Protein AF-A0A497S8Y7-F1 (afdb_monomer)

Radius of gyration: 12.44 Å; Cα contacts (8 Å, |Δi|>4): 55; chains: 1; bounding box: 35×29×18 Å

pLDDT: mean 81.84, std 9.93, range [52.62, 92.44]

Foldseek 3Di:
DDAPPVRADWDFDAQPPPRDTDTDSDDDDVPDGDHDPVVVVVPPPPPDD

Nearest PDB structures (foldseek):
  1lv3-assembly1_A  TM=5.180E-01  e=6.777E+00  Escherichia coli

Mean predicted aligned error: 7.36 Å

Structure (mmCIF, N/CA/C/O backbone):
data_AF-A0A497S8Y7-F1
#
_entry.id   AF-A0A497S8Y7-F1
#
loop_
_atom_site.group_PDB
_atom_site.id
_atom_site.type_symbol
_atom_site.label_atom_id
_atom_site.label_alt_id
_atom_site.label_comp_id
_atom_site.label_asym_id
_atom_site.label_entity_id
_atom_site.label_seq_id
_atom_site.pdbx_PDB_ins_code
_atom_site.Cartn_x
_atom_site.Cartn_y
_atom_site.Cartn_z
_atom_site.occupancy
_atom_site.B_iso_or_equiv
_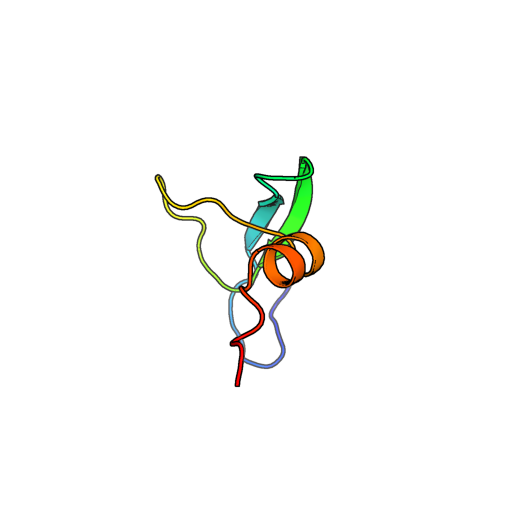atom_site.auth_seq_id
_atom_site.auth_comp_id
_atom_site.auth_asym_id
_atom_site.auth_atom_id
_atom_site.pdbx_PDB_model_num
ATOM 1 N N . MET A 1 1 ? 18.943 1.428 -5.147 1.00 52.62 1 MET A N 1
ATOM 2 C CA . MET A 1 1 ? 17.655 1.218 -5.847 1.00 52.62 1 MET A CA 1
ATOM 3 C C . MET A 1 1 ? 16.961 0.038 -5.185 1.00 52.62 1 MET A C 1
ATOM 5 O O . MET A 1 1 ? 17.510 -1.057 -5.234 1.00 52.62 1 MET A O 1
ATOM 9 N N . ALA A 1 2 ? 15.854 0.268 -4.476 1.00 55.44 2 ALA A N 1
ATOM 10 C CA . ALA A 1 2 ? 15.137 -0.770 -3.735 1.00 55.44 2 ALA A CA 1
ATOM 11 C C . ALA A 1 2 ? 14.432 -1.717 -4.723 1.00 55.44 2 ALA A C 1
ATOM 13 O O . ALA A 1 2 ? 13.403 -1.377 -5.297 1.00 55.44 2 ALA A O 1
ATOM 14 N N . LYS A 1 3 ? 15.049 -2.873 -4.974 1.00 54.19 3 LYS A N 1
ATOM 15 C CA . LYS A 1 3 ? 14.532 -3.939 -5.838 1.00 54.19 3 LYS A CA 1
ATOM 16 C C . LYS A 1 3 ? 14.034 -5.067 -4.945 1.00 54.19 3 LYS A C 1
ATOM 18 O O . LYS A 1 3 ? 14.745 -5.485 -4.030 1.00 54.19 3 LYS A O 1
ATOM 23 N N . ASP A 1 4 ? 12.830 -5.562 -5.186 1.00 66.81 4 ASP A N 1
ATOM 24 C CA . ASP A 1 4 ? 12.355 -6.773 -4.516 1.00 66.81 4 ASP A CA 1
ATOM 25 C C . ASP A 1 4 ? 13.081 -8.034 -5.032 1.00 66.81 4 ASP A C 1
ATOM 27 O O . ASP A 1 4 ? 13.803 -7.998 -6.028 1.00 66.81 4 ASP A O 1
ATOM 31 N N . LYS A 1 5 ? 12.917 -9.175 -4.336 1.00 66.81 5 LYS A N 1
ATOM 32 C CA . LYS A 1 5 ? 13.599 -10.460 -4.634 1.00 66.81 5 LYS A CA 1
ATOM 33 C C . LYS A 1 5 ? 13.373 -10.992 -6.062 1.00 66.81 5 LYS A C 1
ATOM 35 O O . LYS A 1 5 ? 14.037 -11.943 -6.456 1.00 66.81 5 LYS A O 1
ATO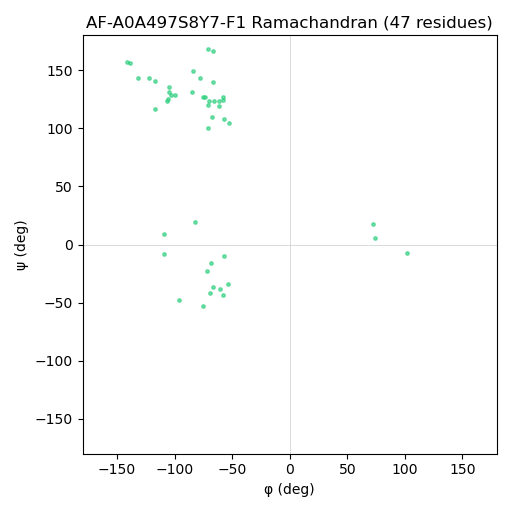M 40 N N . PHE A 1 6 ? 12.456 -10.392 -6.821 1.00 72.19 6 PHE A N 1
ATOM 41 C CA . PHE A 1 6 ? 12.151 -10.734 -8.210 1.00 72.19 6 PHE A CA 1
ATOM 42 C C . PHE A 1 6 ? 12.620 -9.664 -9.211 1.00 72.19 6 PHE A C 1
ATOM 44 O O . PHE A 1 6 ? 12.273 -9.745 -10.386 1.00 72.19 6 PHE A O 1
ATOM 51 N N . GLY A 1 7 ? 13.394 -8.670 -8.762 1.00 79.25 7 GLY A N 1
ATOM 52 C CA . GLY A 1 7 ? 13.938 -7.608 -9.604 1.00 79.25 7 GLY A CA 1
ATOM 53 C C . GLY A 1 7 ? 12.907 -6.578 -10.068 1.00 79.25 7 GLY A C 1
ATOM 54 O O . GLY A 1 7 ? 13.184 -5.868 -11.032 1.00 79.25 7 GLY A O 1
ATOM 55 N N . ARG A 1 8 ? 11.736 -6.490 -9.424 1.00 81.06 8 ARG A N 1
ATOM 56 C CA . ARG A 1 8 ? 10.702 -5.514 -9.781 1.00 81.06 8 ARG A CA 1
ATOM 57 C C . ARG A 1 8 ? 10.999 -4.186 -9.095 1.00 81.06 8 ARG A C 1
ATOM 59 O O . ARG A 1 8 ? 11.626 -4.125 -8.032 1.00 81.06 8 ARG A O 1
ATOM 66 N N . GLU A 1 9 ? 10.590 -3.116 -9.761 1.00 82.75 9 GLU A N 1
ATOM 67 C CA . GLU A 1 9 ? 10.678 -1.767 -9.223 1.00 82.75 9 GLU A CA 1
ATOM 68 C C . GLU A 1 9 ? 9.589 -1.579 -8.167 1.00 82.75 9 GLU A C 1
ATOM 70 O O . GLU A 1 9 ? 8.407 -1.835 -8.416 1.00 82.75 9 GLU A O 1
ATOM 75 N N . LEU A 1 10 ? 10.002 -1.139 -6.980 1.00 87.00 10 LEU A N 1
ATOM 76 C CA . LEU A 1 10 ? 9.086 -0.701 -5.941 1.00 87.00 10 LEU A CA 1
ATOM 77 C C . LEU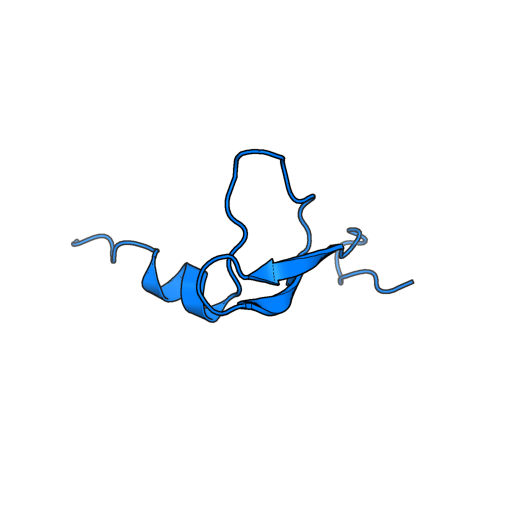 A 1 10 ? 8.728 0.763 -6.188 1.00 87.00 10 LEU A C 1
ATOM 79 O O . LEU A 1 10 ? 9.608 1.601 -6.382 1.00 87.00 10 LEU A O 1
ATOM 83 N N . TYR A 1 11 ? 7.436 1.062 -6.155 1.00 86.69 11 TYR A N 1
ATOM 84 C CA . TYR A 1 11 ? 6.915 2.416 -6.261 1.00 86.69 11 TYR A CA 1
ATOM 85 C C . TYR A 1 11 ? 6.438 2.878 -4.886 1.00 86.69 11 TYR A C 1
ATOM 87 O O . TYR A 1 11 ? 5.614 2.209 -4.251 1.00 86.69 11 TYR A O 1
ATOM 95 N N . ASP A 1 12 ? 6.954 4.021 -4.436 1.00 89.12 12 ASP A N 1
ATOM 96 C CA . ASP A 1 12 ? 6.452 4.715 -3.254 1.00 89.12 12 ASP A CA 1
ATOM 97 C C . ASP A 1 12 ? 5.083 5.322 -3.561 1.00 89.12 12 ASP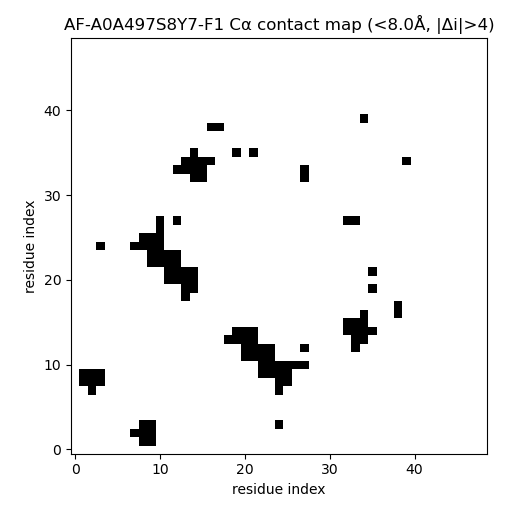 A C 1
ATOM 99 O O . ASP A 1 12 ? 4.919 6.142 -4.465 1.00 89.12 12 ASP A O 1
ATOM 103 N N . VAL A 1 13 ? 4.080 4.900 -2.801 1.00 89.50 13 VAL A N 1
ATOM 104 C CA . VAL A 1 13 ? 2.680 5.278 -2.989 1.00 89.50 13 VAL A CA 1
ATOM 105 C C . VAL A 1 13 ? 2.022 5.556 -1.645 1.00 89.50 13 VAL A C 1
ATOM 107 O O . VAL A 1 13 ? 2.438 5.053 -0.600 1.00 89.50 13 VAL A O 1
ATOM 110 N N . ILE A 1 14 ? 0.962 6.356 -1.670 1.00 90.94 14 ILE A N 1
ATOM 111 C CA . ILE A 1 14 ? 0.147 6.645 -0.491 1.00 90.94 14 ILE A CA 1
ATOM 112 C C . ILE A 1 14 ? -1.099 5.764 -0.549 1.00 90.94 14 ILE A C 1
ATOM 114 O O . ILE A 1 14 ? -1.789 5.725 -1.567 1.00 90.94 14 ILE A O 1
ATOM 118 N N . CYS A 1 15 ? -1.386 5.049 0.539 1.00 91.62 15 CYS A N 1
ATOM 119 C CA . CYS A 1 15 ? -2.595 4.243 0.649 1.00 91.62 15 CYS A CA 1
ATOM 120 C C . CYS A 1 15 ? -3.836 5.139 0.549 1.00 91.62 15 CYS A C 1
ATOM 122 O O . CYS A 1 15 ? -4.012 6.038 1.368 1.00 91.62 15 CYS A O 1
ATOM 124 N N . SER A 1 16 ? -4.723 4.859 -0.402 1.00 89.56 16 SER A N 1
ATOM 125 C CA . SER A 1 16 ? -5.952 5.631 -0.620 1.00 89.56 16 SER A CA 1
ATOM 126 C C . SER A 1 16 ? -6.982 5.478 0.508 1.00 89.56 16 SER A C 1
ATOM 128 O O . SER A 1 16 ? -7.905 6.276 0.586 1.00 89.56 16 SER A O 1
ATOM 130 N N . GLU A 1 17 ? -6.840 4.469 1.376 1.00 90.00 17 GLU A N 1
ATOM 131 C CA . GLU A 1 17 ? -7.754 4.228 2.505 1.00 90.00 17 GLU A CA 1
ATOM 132 C C . GLU A 1 17 ? -7.241 4.834 3.820 1.00 90.00 17 GLU A C 1
ATOM 134 O O . GLU A 1 17 ? -7.990 5.508 4.518 1.00 90.00 17 GLU A O 1
ATOM 139 N N . CYS A 1 18 ? -5.969 4.608 4.171 1.00 92.44 18 CYS A N 1
ATOM 140 C CA . CYS A 1 18 ? -5.411 5.040 5.460 1.00 92.44 18 CYS A CA 1
ATOM 141 C C . CYS A 1 18 ? -4.408 6.200 5.374 1.00 92.44 18 CYS A C 1
ATOM 143 O O . CYS A 1 18 ? -3.968 6.693 6.409 1.00 92.44 18 CYS A O 1
ATOM 145 N N . GLY A 1 19 ? -3.990 6.615 4.173 1.00 90.56 19 GLY A N 1
ATOM 1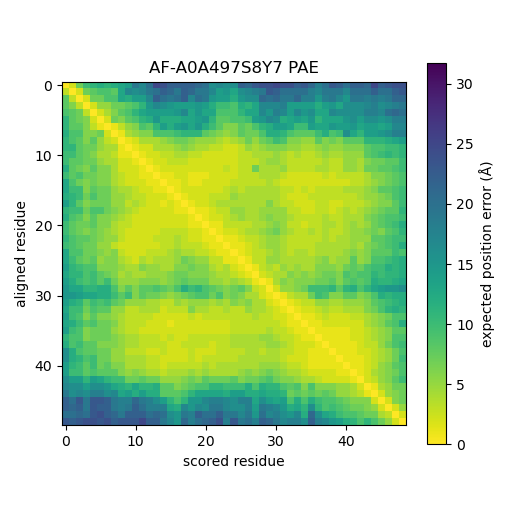46 C CA . GLY A 1 19 ? -3.033 7.711 3.979 1.00 90.56 19 GLY A CA 1
ATOM 147 C C . GLY A 1 19 ? -1.573 7.377 4.311 1.00 90.56 19 GLY A C 1
ATOM 148 O O . GLY A 1 19 ? -0.716 8.257 4.275 1.00 90.56 19 GLY A O 1
ATOM 149 N N . GLN A 1 20 ? -1.248 6.122 4.632 1.00 90.44 20 GLN A N 1
ATOM 150 C CA . GLN A 1 20 ? 0.129 5.727 4.940 1.00 90.44 20 GLN A CA 1
ATOM 151 C C . GLN A 1 20 ? 0.987 5.571 3.680 1.00 90.44 20 GLN A C 1
ATOM 153 O O . GLN A 1 20 ? 0.528 5.044 2.664 1.00 90.44 20 GLN A O 1
ATOM 158 N N . LYS A 1 21 ? 2.261 5.968 3.775 1.00 91.12 21 LYS A N 1
ATOM 159 C CA . LYS A 1 21 ? 3.270 5.733 2.734 1.00 91.12 21 LYS A CA 1
ATOM 160 C C . LYS A 1 21 ? 3.672 4.261 2.725 1.00 91.12 21 LYS A C 1
ATOM 162 O O . LYS A 1 21 ? 4.042 3.706 3.758 1.00 91.12 21 LYS A O 1
ATOM 167 N N . THR A 1 22 ? 3.596 3.622 1.567 1.00 89.25 22 THR A N 1
ATOM 168 C CA . THR A 1 22 ? 3.935 2.212 1.388 1.00 89.25 22 THR A CA 1
ATOM 169 C C . THR A 1 22 ? 4.645 2.002 0.056 1.00 89.25 22 THR A C 1
ATOM 171 O O . THR A 1 22 ? 4.518 2.813 -0.855 1.00 89.25 22 THR A O 1
ATOM 174 N N . GLN A 1 23 ? 5.407 0.918 -0.046 1.00 88.75 23 GLN A N 1
ATOM 175 C CA . GLN A 1 23 ? 6.115 0.539 -1.264 1.00 88.75 23 GLN A CA 1
ATOM 176 C C . GLN A 1 23 ? 5.407 -0.655 -1.887 1.00 88.75 23 GLN A C 1
ATOM 178 O O . GLN A 1 23 ? 5.226 -1.687 -1.232 1.00 88.75 23 GLN A O 1
ATOM 183 N N . VAL A 1 24 ? 4.998 -0.518 -3.144 1.00 86.00 24 VAL A N 1
ATOM 184 C CA . VAL A 1 24 ? 4.282 -1.569 -3.869 1.00 86.00 24 VAL A CA 1
ATOM 185 C C . VAL A 1 24 ? 5.028 -1.962 -5.144 1.00 86.00 24 VAL A C 1
ATOM 187 O O . VAL A 1 24 ? 5.585 -1.100 -5.816 1.00 86.00 24 VAL A O 1
ATOM 190 N N . PRO A 1 25 ? 5.020 -3.251 -5.5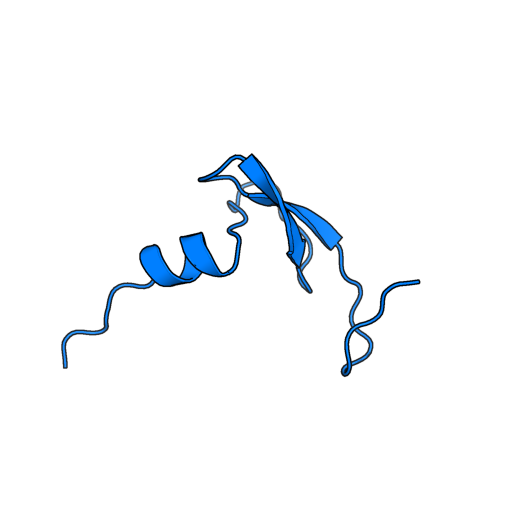26 1.00 85.00 25 PRO A N 1
ATOM 191 C CA . PRO A 1 25 ? 5.717 -3.739 -6.719 1.00 85.00 25 PRO A CA 1
ATOM 192 C C . PRO A 1 25 ? 4.909 -3.524 -8.011 1.00 85.00 25 PRO A C 1
ATOM 194 O O . PRO A 1 25 ? 5.092 -4.243 -8.992 1.00 85.00 25 PRO A O 1
ATOM 197 N N . PHE A 1 26 ? 3.928 -2.620 -7.997 1.00 82.44 26 PHE A N 1
ATOM 198 C CA . PHE A 1 26 ? 3.053 -2.335 -9.128 1.00 82.44 26 PHE A CA 1
ATOM 199 C C . PHE A 1 26 ? 2.960 -0.832 -9.347 1.00 82.44 26 PHE A C 1
ATOM 201 O O . PHE A 1 26 ? 2.926 -0.055 -8.396 1.00 82.44 26 PH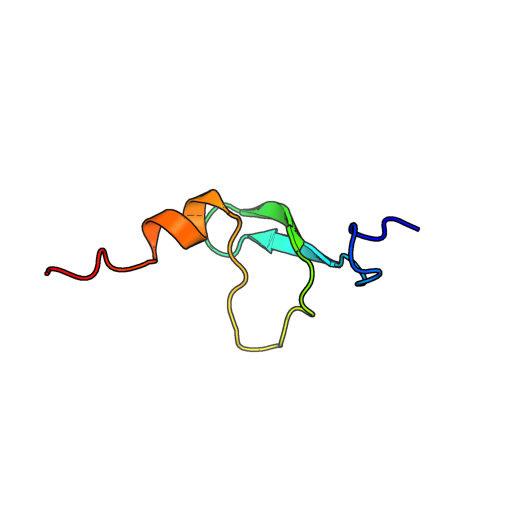E A O 1
ATOM 208 N N . LYS A 1 27 ? 2.895 -0.417 -10.610 1.00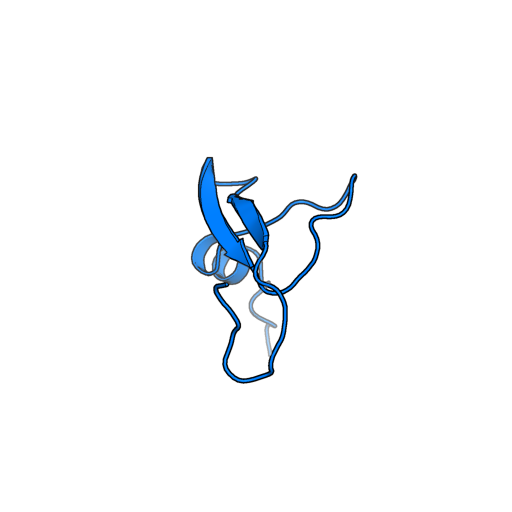 82.25 27 LYS A N 1
ATOM 209 C CA . LYS A 1 27 ? 2.804 0.998 -10.952 1.00 82.25 27 LYS A CA 1
ATOM 210 C C . LYS A 1 27 ? 1.421 1.540 -10.546 1.00 82.25 27 LYS A C 1
ATOM 212 O O . LYS A 1 27 ? 0.417 0.978 -10.999 1.00 82.25 27 LYS A O 1
ATOM 217 N N . PRO A 1 28 ? 1.330 2.596 -9.713 1.00 81.50 28 PRO A N 1
ATOM 218 C CA . PRO A 1 28 ? 0.057 3.258 -9.438 1.00 81.50 28 PRO A CA 1
ATOM 219 C C . PRO A 1 28 ? -0.546 3.744 -10.761 1.00 81.50 28 PRO A C 1
ATOM 221 O O . PRO A 1 28 ? 0.130 4.396 -11.555 1.00 81.50 28 PRO A O 1
ATOM 224 N N . THR A 1 29 ? -1.794 3.365 -11.033 1.00 82.44 29 THR A N 1
ATOM 225 C CA . THR A 1 29 ? -2.506 3.749 -12.259 1.00 82.44 29 THR A CA 1
ATOM 226 C C . THR A 1 29 ? -3.532 4.821 -11.921 1.00 82.44 29 THR A C 1
ATOM 228 O O . THR A 1 29 ? -4.259 4.682 -10.936 1.00 82.44 29 THR A O 1
ATOM 231 N N . GLU A 1 30 ? -3.618 5.873 -12.733 1.00 76.69 30 GLU A N 1
ATOM 232 C CA . GLU A 1 30 ? -4.643 6.907 -12.572 1.00 76.69 30 GLU A CA 1
ATOM 233 C C . GLU A 1 30 ? -6.033 6.269 -12.734 1.00 76.69 30 GLU A C 1
ATOM 235 O O . GLU A 1 30 ? -6.332 5.640 -13.746 1.00 76.69 30 GLU A O 1
ATOM 240 N N . GLY A 1 31 ? -6.851 6.342 -11.680 1.00 82.25 31 GLY A N 1
ATOM 241 C CA . GLY A 1 31 ? -8.175 5.711 -11.609 1.00 82.25 31 GLY A CA 1
ATOM 242 C C . GLY A 1 31 ? -8.255 4.410 -10.799 1.00 82.25 31 GLY A C 1
ATOM 243 O O . GLY A 1 31 ? -9.361 3.933 -10.550 1.00 82.25 31 GLY A O 1
ATOM 244 N N . ARG A 1 32 ? -7.132 3.836 -10.334 1.00 83.50 32 ARG A N 1
ATOM 245 C CA . ARG A 1 32 ? -7.140 2.624 -9.495 1.00 83.50 32 ARG A CA 1
ATOM 246 C C . ARG A 1 32 ? -6.559 2.913 -8.105 1.00 83.50 32 ARG A C 1
ATOM 248 O O . ARG A 1 32 ? -5.376 3.240 -8.011 1.00 83.50 32 ARG A O 1
ATOM 255 N N . PRO A 1 33 ? -7.354 2.790 -7.024 1.00 86.75 33 PRO A N 1
ATOM 256 C CA . PRO A 1 33 ? -6.879 3.090 -5.681 1.00 86.75 33 PRO A CA 1
ATOM 257 C C . PRO A 1 33 ? -5.807 2.089 -5.257 1.00 86.75 33 PRO A C 1
ATOM 259 O O . PRO A 1 33 ? -5.899 0.887 -5.530 1.00 86.75 33 PRO A O 1
ATOM 262 N N . VAL A 1 34 ? -4.781 2.599 -4.584 1.00 88.88 34 VAL A N 1
ATOM 263 C CA . VAL A 1 34 ? -3.667 1.793 -4.097 1.00 88.88 34 VAL A CA 1
ATOM 264 C C . VAL A 1 34 ? -3.840 1.576 -2.608 1.00 88.88 34 VAL A C 1
ATOM 266 O O . VAL A 1 34 ? -4.026 2.520 -1.846 1.00 88.88 34 VAL A O 1
ATOM 269 N N . TYR A 1 35 ? -3.764 0.319 -2.189 1.00 89.94 35 TYR A N 1
ATOM 270 C CA . TYR A 1 35 ? -3.966 -0.061 -0.800 1.00 89.94 35 TYR A CA 1
ATOM 271 C C . TYR A 1 35 ? -2.696 -0.665 -0.220 1.00 89.94 35 TYR A C 1
ATOM 273 O O . TYR A 1 35 ? -2.014 -1.460 -0.872 1.00 89.94 35 TYR A O 1
ATOM 281 N N . CYS A 1 36 ? -2.402 -0.329 1.035 1.00 89.88 36 CYS A N 1
ATOM 282 C CA . CYS A 1 36 ? -1.373 -1.030 1.787 1.00 89.88 36 CYS A CA 1
ATOM 283 C C . CYS A 1 36 ? -1.801 -2.482 2.053 1.00 89.88 36 CYS A C 1
ATOM 285 O O . CYS A 1 36 ? -2.968 -2.860 1.900 1.00 89.88 36 CYS A O 1
ATOM 287 N N . ARG A 1 37 ? -0.850 -3.317 2.486 1.00 85.25 37 ARG A N 1
ATOM 288 C CA . ARG A 1 37 ? -1.090 -4.744 2.756 1.00 85.25 37 ARG A CA 1
ATOM 289 C C . ARG A 1 37 ? -2.254 -4.980 3.724 1.00 85.25 37 ARG A C 1
ATOM 291 O O . ARG A 1 37 ? -2.950 -5.985 3.594 1.00 85.25 37 ARG A O 1
ATOM 298 N N . GLU A 1 38 ? -2.453 -4.085 4.685 1.00 88.88 38 GLU A N 1
ATOM 299 C CA . GLU A 1 38 ? -3.523 -4.181 5.677 1.00 88.88 38 GLU A CA 1
ATOM 300 C C . GLU A 1 38 ? -4.889 -3.820 5.090 1.00 88.88 38 GLU A C 1
ATOM 302 O O . GLU A 1 38 ? -5.804 -4.641 5.153 1.00 88.88 38 GLU A O 1
ATOM 307 N N . CYS A 1 39 ? -5.011 -2.654 4.449 1.00 91.00 39 CYS A N 1
ATOM 308 C CA . CYS A 1 39 ? -6.238 -2.220 3.773 1.00 91.00 39 CYS A CA 1
ATOM 309 C C . CYS A 1 39 ? -6.655 -3.223 2.690 1.00 91.00 39 CYS A C 1
ATOM 311 O O . CYS A 1 39 ? -7.799 -3.666 2.655 1.00 91.00 39 CYS A O 1
ATOM 313 N N . TYR A 1 40 ? -5.704 -3.720 1.890 1.00 87.50 40 TYR A N 1
ATOM 314 C CA . TYR A 1 40 ? -5.976 -4.746 0.880 1.00 87.50 40 TYR A CA 1
ATOM 315 C C . TYR A 1 40 ? -6.517 -6.051 1.487 1.00 87.50 40 TYR A C 1
ATOM 317 O O . TYR A 1 40 ? -7.412 -6.681 0.925 1.00 87.50 40 TYR A O 1
ATOM 325 N N . ARG A 1 41 ? -6.004 -6.468 2.654 1.00 86.50 41 ARG A N 1
ATOM 326 C CA . ARG A 1 41 ? -6.515 -7.647 3.376 1.00 86.50 41 ARG A CA 1
ATOM 327 C C . ARG A 1 41 ? -7.936 -7.440 3.896 1.00 86.50 41 ARG A C 1
ATOM 329 O O . ARG A 1 41 ? -8.696 -8.402 3.874 1.00 86.50 41 ARG A O 1
ATOM 336 N N . ARG A 1 42 ? -8.282 -6.228 4.344 1.00 86.88 42 ARG A N 1
ATOM 337 C CA . ARG A 1 42 ? -9.642 -5.866 4.784 1.00 86.88 42 ARG A CA 1
ATOM 338 C C . ARG A 1 42 ? -10.622 -5.823 3.613 1.00 86.88 42 ARG A C 1
ATOM 340 O O . ARG A 1 42 ? -11.725 -6.344 3.730 1.00 86.88 42 ARG A O 1
ATOM 347 N N . HIS A 1 43 ? -10.192 -5.269 2.481 1.00 83.19 43 HIS A N 1
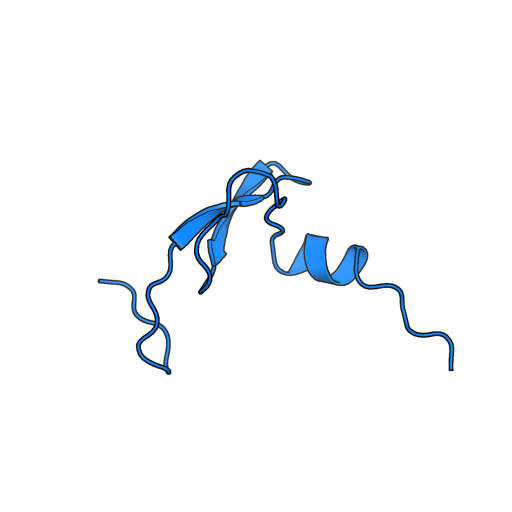ATOM 348 C CA . HIS A 1 43 ? -11.003 -5.153 1.269 1.00 83.19 43 HIS A CA 1
ATOM 349 C C . HIS A 1 43 ? -11.229 -6.482 0.550 1.00 83.19 43 HIS A C 1
ATOM 351 O O . HIS A 1 43 ? -12.178 -6.602 -0.223 1.00 83.19 43 HIS A O 1
ATOM 357 N N . LYS A 1 44 ? -10.360 -7.482 0.755 1.00 77.25 44 LYS A N 1
ATOM 358 C CA . LYS A 1 44 ? -10.530 -8.793 0.132 1.00 77.25 44 LYS A CA 1
ATOM 359 C C . LYS A 1 44 ? -11.774 -9.448 0.745 1.00 77.25 44 LYS A C 1
ATOM 361 O O . LYS A 1 44 ? -11.709 -9.845 1.912 1.00 77.25 44 LYS A O 1
ATOM 366 N N . PRO A 1 45 ? -12.890 -9.607 0.002 1.00 71.06 45 PRO A N 1
ATOM 367 C CA . PRO A 1 45 ? -14.035 -10.324 0.533 1.00 71.06 45 PRO A CA 1
ATOM 368 C C . PRO A 1 45 ? -13.536 -11.713 0.908 1.00 71.06 45 PRO A C 1
ATOM 370 O O . PRO A 1 45 ? -12.913 -12.404 0.091 1.00 71.06 45 PRO A O 1
ATOM 373 N N . ARG A 1 46 ? -13.740 -12.109 2.169 1.00 74.50 46 ARG A N 1
ATOM 374 C CA . ARG A 1 46 ? -13.516 -13.497 2.565 1.00 74.50 46 ARG A CA 1
ATOM 375 C C . ARG A 1 46 ? -14.428 -14.294 1.645 1.00 74.50 46 ARG A C 1
ATOM 377 O O . ARG A 1 46 ? -15.642 -14.161 1.769 1.00 74.50 46 ARG A O 1
ATOM 384 N N . ARG A 1 47 ? -13.853 -15.014 0.673 1.00 72.88 47 ARG A N 1
ATOM 385 C CA . ARG A 1 47 ? -14.612 -15.946 -0.161 1.00 72.88 47 ARG A CA 1
ATOM 386 C C . ARG A 1 47 ? -15.332 -16.852 0.829 1.00 72.88 47 ARG A C 1
ATOM 388 O O . ARG A 1 47 ? -14.675 -17.616 1.535 1.00 72.88 47 ARG A O 1
ATOM 395 N N . ARG A 1 48 ? -16.638 -16.625 0.987 1.00 71.94 48 ARG A N 1
ATOM 396 C CA . ARG A 1 48 ? -17.500 -17.534 1.724 1.00 71.94 48 ARG A CA 1
ATOM 397 C C . ARG A 1 48 ? -17.501 -18.804 0.886 1.00 71.94 48 ARG A C 1
ATOM 399 O O . ARG A 1 48 ? -17.658 -18.721 -0.331 1.00 71.94 48 ARG A O 1
ATOM 406 N N . TYR A 1 49 ? -17.110 -19.870 1.567 1.00 67.94 49 TYR A N 1
ATOM 407 C CA . TYR A 1 49 ? -16.942 -21.216 1.051 1.00 67.94 49 TYR A CA 1
ATOM 408 C C . TYR A 1 49 ? -18.212 -21.687 0.345 1.00 67.94 49 TYR A C 1
ATOM 410 O O . TYR A 1 49 ? -19.301 -21.373 0.880 1.00 67.94 49 TYR A O 1
#

Solvent-accessible surface area (backbone atoms only — not comparable to full-atom values): 3284 Å² total; per-residue (Å²): 132,74,56,50,102,82,71,41,63,53,37,83,42,61,16,71,84,80,64,47,80,42,75,36,77,56,83,86,48,96,93,54,84,45,61,42,78,65,56,44,58,69,68,47,74,76,79,76,126

Sequence (49 aa):
MAKDKFGRELYDVICSECGQKTQVPFKPTEGRPVYCRECYRRHKPRRRY

Secondary structure (DSSP, 8-state):
--B-TT-PBPEEEE-TTT--EEEESS---TTS----HHHHHHHS-----